Protein AF-A0A920MH50-F1 (afdb_monomer)

Foldseek 3Di:
DQCQFQLNVCVVVVVDPDSVRSLVCLLVQQKDWVNDGGNDRRDGDPGDIDGD

Structure (mmCIF, N/CA/C/O backbone):
data_AF-A0A920MH50-F1
#
_entry.id   AF-A0A920MH50-F1
#
loop_
_atom_site.group_PDB
_atom_site.id
_atom_site.type_symbol
_atom_site.label_atom_id
_atom_site.label_alt_id
_atom_si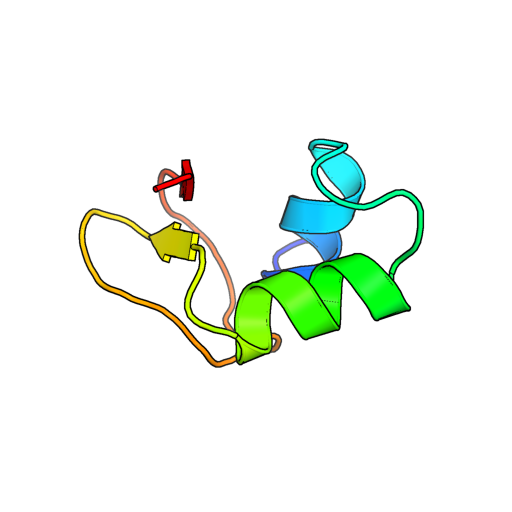te.label_comp_id
_atom_site.label_asym_id
_atom_site.label_entity_id
_atom_site.label_seq_id
_atom_site.pdbx_PDB_ins_code
_atom_site.Cartn_x
_atom_site.Cartn_y
_atom_site.Cartn_z
_atom_site.occupancy
_atom_site.B_iso_or_equiv
_atom_site.auth_seq_id
_atom_site.auth_comp_id
_atom_site.auth_asym_id
_atom_site.auth_atom_id
_atom_site.pdbx_PDB_model_num
ATOM 1 N N . MET A 1 1 ? 7.343 -12.082 10.854 1.00 58.78 1 MET A N 1
ATOM 2 C CA . MET A 1 1 ? 6.289 -11.068 11.115 1.00 58.78 1 MET A CA 1
ATOM 3 C C . MET A 1 1 ? 6.341 -9.921 10.076 1.00 58.78 1 MET A C 1
ATOM 5 O O . MET A 1 1 ? 6.401 -8.762 10.458 1.00 58.78 1 MET A O 1
ATOM 9 N N . LEU A 1 2 ? 6.326 -10.219 8.764 1.00 61.34 2 LEU A N 1
ATOM 10 C CA . LEU A 1 2 ? 6.478 -9.223 7.673 1.00 61.34 2 LEU A CA 1
ATOM 11 C C . LEU A 1 2 ? 5.218 -9.054 6.805 1.00 61.34 2 LEU A C 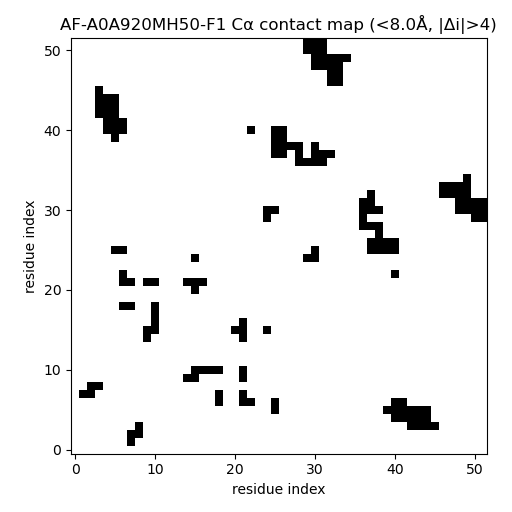1
ATOM 13 O O . LEU A 1 2 ? 5.057 -8.024 6.160 1.00 61.34 2 LEU A O 1
ATOM 17 N N . GLU A 1 3 ? 4.298 -10.021 6.822 1.00 64.69 3 GLU A N 1
ATOM 18 C CA . GLU A 1 3 ? 3.117 -10.005 5.945 1.00 64.69 3 GLU A CA 1
ATOM 19 C C . GLU A 1 3 ? 2.102 -8.905 6.256 1.00 64.69 3 GLU A C 1
ATOM 21 O O .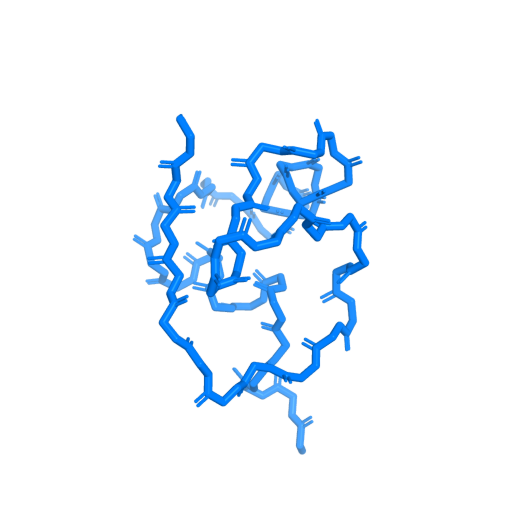 GLU A 1 3 ? 1.359 -8.508 5.367 1.00 64.69 3 GLU A O 1
ATOM 26 N N . ARG A 1 4 ? 2.089 -8.383 7.488 1.00 70.25 4 ARG A N 1
ATOM 27 C CA . ARG A 1 4 ? 1.139 -7.348 7.930 1.00 70.25 4 ARG A CA 1
ATOM 28 C C . ARG A 1 4 ? 1.618 -5.916 7.681 1.00 70.25 4 ARG A C 1
ATOM 30 O O . ARG A 1 4 ? 0.985 -4.985 8.166 1.00 70.25 4 ARG A O 1
ATOM 37 N N . ARG A 1 5 ? 2.751 -5.713 7.009 1.00 77.94 5 ARG A N 1
ATOM 38 C CA . ARG A 1 5 ? 3.253 -4.363 6.724 1.00 77.94 5 ARG A CA 1
ATOM 39 C C . ARG A 1 5 ? 2.381 -3.680 5.684 1.00 77.94 5 ARG A C 1
ATOM 41 O O . ARG A 1 5 ? 2.028 -4.310 4.690 1.00 77.94 5 ARG A O 1
ATOM 48 N N . LEU A 1 6 ? 2.092 -2.399 5.892 1.00 78.88 6 LEU A N 1
ATOM 49 C CA . LEU A 1 6 ? 1.293 -1.588 4.977 1.00 78.88 6 LEU A CA 1
ATOM 50 C C . LEU A 1 6 ? 1.823 -1.648 3.538 1.00 78.88 6 LEU 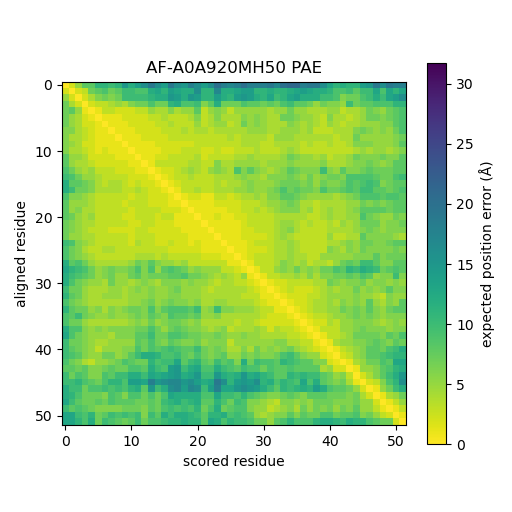A C 1
ATOM 52 O O . LEU A 1 6 ? 1.044 -1.915 2.632 1.00 78.88 6 LEU A O 1
ATOM 56 N N . ASP A 1 7 ? 3.139 -1.537 3.334 1.00 76.38 7 ASP A N 1
ATOM 57 C CA . ASP A 1 7 ? 3.749 -1.669 2.002 1.00 76.38 7 ASP A CA 1
ATOM 58 C C . ASP A 1 7 ? 3.434 -3.007 1.308 1.00 76.38 7 ASP A C 1
ATOM 60 O O . ASP A 1 7 ? 3.099 -3.046 0.123 1.00 76.38 7 ASP A O 1
ATOM 64 N N . ASN A 1 8 ? 3.485 -4.106 2.060 1.00 81.12 8 ASN A N 1
ATOM 65 C CA . ASN A 1 8 ? 3.284 -5.446 1.529 1.00 81.12 8 ASN A CA 1
ATOM 66 C C . ASN A 1 8 ? 1.802 -5.735 1.275 1.00 81.12 8 ASN A C 1
ATOM 68 O O . ASN A 1 8 ? 1.458 -6.448 0.337 1.00 81.12 8 ASN A O 1
ATOM 72 N N . VAL A 1 9 ? 0.921 -5.165 2.094 1.00 82.62 9 VAL A N 1
ATOM 73 C CA . VAL A 1 9 ? -0.524 -5.266 1.908 1.00 82.62 9 VAL A CA 1
ATOM 74 C C . VAL A 1 9 ? -0.959 -4.466 0.677 1.0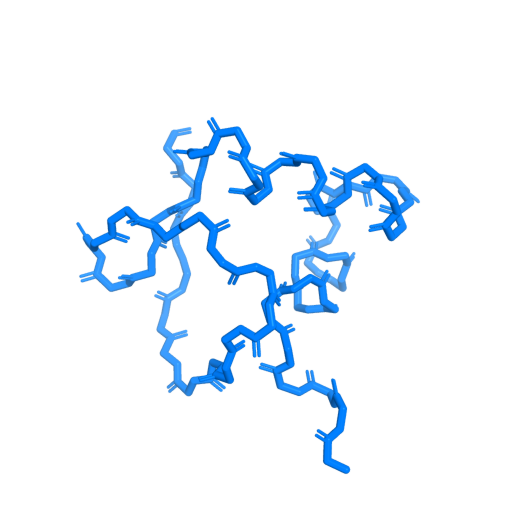0 82.62 9 VAL A C 1
ATOM 76 O O . VAL A 1 9 ? -1.649 -5.013 -0.174 1.00 82.62 9 VAL A O 1
ATOM 79 N N . VAL A 1 10 ? -0.484 -3.229 0.518 1.00 82.00 10 VAL A N 1
ATOM 80 C CA . VAL A 1 10 ? -0.760 -2.368 -0.650 1.00 82.00 10 VAL A CA 1
ATOM 81 C C . VAL A 1 10 ? -0.282 -3.021 -1.949 1.00 82.00 10 VAL A C 1
ATOM 83 O O . VAL A 1 10 ? -1.032 -3.068 -2.923 1.00 82.00 10 VAL A O 1
ATOM 86 N N . TYR A 1 11 ? 0.912 -3.618 -1.929 1.00 84.75 11 TYR A N 1
ATOM 87 C CA . TYR A 1 11 ? 1.428 -4.404 -3.048 1.00 84.75 11 TYR A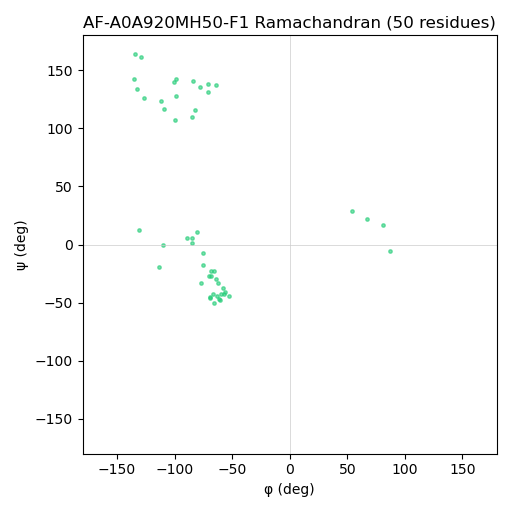 CA 1
ATOM 88 C C . TYR A 1 11 ? 0.543 -5.622 -3.364 1.00 84.75 11 TYR A C 1
ATOM 90 O O . TYR A 1 11 ? 0.185 -5.847 -4.516 1.00 84.75 11 TYR A O 1
ATOM 98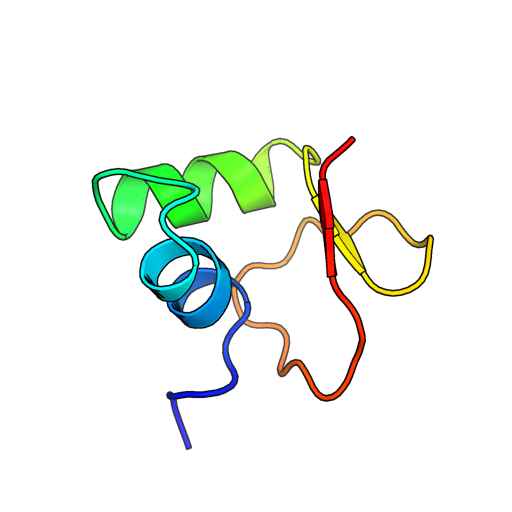 N N . ARG A 1 12 ? 0.129 -6.397 -2.349 1.00 82.62 12 ARG A N 1
ATOM 99 C CA . ARG A 1 12 ? -0.714 -7.593 -2.546 1.00 82.62 12 ARG A CA 1
ATOM 100 C C . ARG A 1 12 ? -2.144 -7.284 -2.979 1.00 82.62 12 ARG A C 1
ATOM 102 O O . ARG A 1 12 ? -2.756 -8.125 -3.626 1.00 82.62 12 ARG A O 1
ATOM 109 N N . PHE A 1 13 ? -2.670 -6.115 -2.626 1.00 80.88 13 PHE A N 1
ATOM 110 C CA . PHE A 1 13 ? -3.963 -5.643 -3.118 1.00 80.88 13 PHE A CA 1
ATOM 111 C C . PHE A 1 13 ? -3.906 -5.146 -4.571 1.00 80.88 13 PHE A C 1
ATOM 113 O O . PHE A 1 13 ? -4.955 -4.882 -5.148 1.00 80.88 13 PHE A O 1
ATOM 120 N N . GLY A 1 14 ? -2.714 -5.042 -5.170 1.00 82.88 14 GLY A N 1
ATOM 121 C CA . GLY A 1 14 ? -2.548 -4.618 -6.560 1.00 82.88 14 GLY A CA 1
ATOM 122 C C . GLY A 1 14 ? -2.606 -3.103 -6.764 1.00 82.88 14 GLY A C 1
ATOM 123 O O . GLY A 1 14 ? -2.775 -2.656 -7.891 1.00 82.88 14 GLY A O 1
ATOM 124 N N . PHE A 1 15 ? -2.456 -2.305 -5.700 1.00 79.38 15 PHE A N 1
ATOM 125 C CA . PHE A 1 15 ? -2.453 -0.839 -5.803 1.00 79.38 15 PHE A CA 1
ATOM 126 C C . PHE A 1 15 ? -1.149 -0.265 -6.372 1.00 79.38 15 PHE A C 1
ATOM 128 O O . PHE A 1 15 ? -1.135 0.881 -6.802 1.00 79.38 15 PHE A O 1
ATOM 135 N N . GLY A 1 16 ? -0.059 -1.033 -6.371 1.00 81.25 16 GLY A N 1
ATOM 136 C CA . GLY A 1 16 ? 1.189 -0.673 -7.041 1.00 81.25 16 GLY A CA 1
ATOM 137 C C . GLY A 1 16 ? 1.740 -1.869 -7.808 1.00 81.25 16 GLY A C 1
ATOM 138 O O . GLY A 1 16 ? 1.677 -2.998 -7.318 1.00 81.25 16 GLY A O 1
ATOM 139 N N . ALA A 1 17 ? 2.312 -1.630 -8.988 1.00 84.62 17 ALA A N 1
ATOM 140 C CA . ALA A 1 17 ? 2.918 -2.670 -9.817 1.00 84.62 17 ALA A CA 1
ATOM 141 C C . ALA A 1 17 ? 4.197 -3.233 -9.177 1.00 84.62 17 ALA A C 1
ATOM 143 O O . ALA A 1 17 ? 4.554 -4.396 -9.378 1.00 84.62 17 ALA A O 1
ATOM 144 N N . THR A 1 18 ? 4.876 -2.432 -8.350 1.00 86.56 18 THR A N 1
ATOM 145 C CA . THR A 1 18 ? 6.058 -2.861 -7.592 1.00 86.56 18 THR A CA 1
ATOM 146 C C . THR A 1 18 ? 5.960 -2.536 -6.100 1.00 86.56 18 THR A C 1
ATOM 148 O O . THR A 1 18 ? 5.200 -1.670 -5.659 1.00 86.56 18 THR A O 1
ATOM 151 N N . ARG A 1 19 ? 6.784 -3.207 -5.281 1.00 83.31 19 ARG A N 1
ATOM 152 C CA . ARG A 1 19 ? 6.911 -2.890 -3.844 1.00 83.31 19 ARG A CA 1
ATOM 153 C C . ARG A 1 19 ? 7.435 -1.471 -3.598 1.00 83.31 19 ARG A C 1
ATOM 155 O O . ARG A 1 19 ? 7.066 -0.851 -2.604 1.00 83.31 19 ARG A O 1
ATOM 162 N N . ALA A 1 20 ? 8.301 -0.969 -4.479 1.00 85.31 20 ALA A N 1
ATOM 163 C CA . ALA A 1 20 ? 8.849 0.382 -4.385 1.00 85.31 20 ALA A CA 1
ATOM 164 C C . ALA A 1 20 ?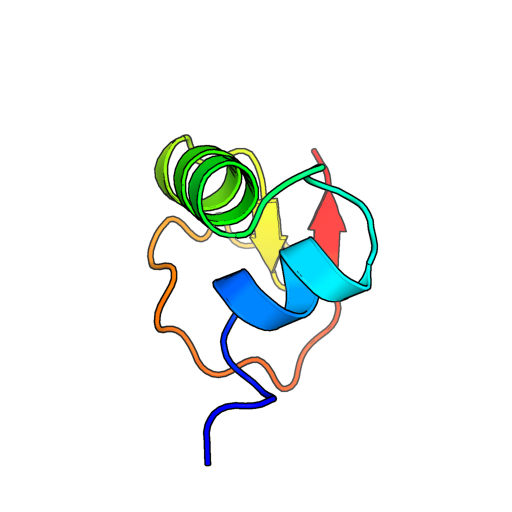 7.769 1.439 -4.655 1.00 85.31 20 ALA A C 1
ATOM 166 O O . ALA A 1 20 ? 7.614 2.375 -3.874 1.00 85.31 20 ALA A O 1
ATOM 167 N N . GLU A 1 21 ? 6.964 1.223 -5.692 1.00 85.75 21 GLU A N 1
ATOM 168 C CA . GLU A 1 21 ? 5.812 2.063 -6.026 1.00 85.75 21 GLU A CA 1
ATOM 169 C C . GLU A 1 21 ? 4.753 2.042 -4.917 1.00 85.75 21 GLU A C 1
ATOM 171 O O . GLU A 1 21 ? 4.297 3.089 -4.470 1.00 85.75 21 GLU A O 1
ATOM 176 N N . SER A 1 22 ? 4.444 0.860 -4.372 1.00 84.75 22 SER A N 1
ATOM 177 C CA . SER A 1 22 ? 3.531 0.721 -3.227 1.00 84.75 22 SER A CA 1
ATOM 178 C C . SER A 1 22 ? 4.017 1.516 -2.010 1.00 84.75 22 SER A C 1
ATOM 180 O O . SER A 1 22 ? 3.222 2.128 -1.301 1.00 84.75 22 SER A O 1
ATOM 182 N N . ARG A 1 23 ? 5.335 1.562 -1.775 1.00 84.50 23 ARG A N 1
ATOM 183 C CA . ARG A 1 23 ? 5.936 2.409 -0.735 1.00 84.50 23 ARG A CA 1
ATOM 184 C C . ARG A 1 23 ? 5.792 3.894 -1.036 1.00 84.50 23 ARG A C 1
ATOM 186 O O . ARG A 1 23 ? 5.474 4.642 -0.117 1.00 84.50 23 ARG A O 1
ATOM 193 N N . GLN A 1 24 ? 6.004 4.314 -2.282 1.00 86.25 24 GLN A N 1
ATOM 194 C CA . GLN A 1 24 ? 5.783 5.702 -2.686 1.00 86.25 24 GLN A CA 1
ATOM 195 C C . GLN A 1 24 ? 4.327 6.110 -2.467 1.00 86.25 24 GLN A C 1
ATOM 197 O O . GLN A 1 24 ? 4.082 7.119 -1.819 1.00 86.25 24 GLN A O 1
ATOM 202 N N . LEU A 1 25 ? 3.362 5.298 -2.895 1.00 82.19 25 LEU A N 1
ATOM 203 C CA . LEU A 1 25 ? 1.938 5.573 -2.687 1.00 82.19 25 LEU A CA 1
ATOM 204 C C . LEU A 1 25 ? 1.592 5.776 -1.205 1.00 82.19 25 LEU A C 1
ATOM 206 O O . LEU A 1 25 ? 0.858 6.703 -0.863 1.00 82.19 25 LEU A O 1
ATOM 210 N N . VAL A 1 26 ? 2.177 4.966 -0.317 1.00 81.31 26 VAL A N 1
ATOM 211 C CA . VAL A 1 26 ? 2.042 5.151 1.134 1.00 81.31 26 VAL A CA 1
ATOM 212 C C . VAL A 1 26 ? 2.700 6.455 1.596 1.00 81.31 26 VAL A C 1
ATOM 214 O O . VAL A 1 26 ? 2.069 7.248 2.287 1.00 81.31 26 VAL A O 1
ATOM 217 N N . SER A 1 27 ? 3.951 6.719 1.213 1.00 82.31 27 SER A N 1
ATOM 218 C CA . SER A 1 27 ? 4.675 7.927 1.635 1.00 82.31 27 SER A CA 1
ATOM 219 C C . SER A 1 27 ? 4.041 9.227 1.128 1.00 82.31 27 SER A C 1
ATOM 221 O O . SER A 1 27 ? 4.098 10.240 1.823 1.00 82.31 27 SER A O 1
ATOM 223 N N . HIS A 1 28 ? 3.385 9.188 -0.031 1.00 83.62 28 HIS A N 1
ATOM 224 C CA . HIS A 1 28 ? 2.675 10.314 -0.636 1.00 83.62 28 HIS A CA 1
ATOM 225 C C . HIS A 1 28 ? 1.276 10.561 -0.050 1.00 83.62 28 HIS A C 1
ATOM 227 O O . HIS A 1 28 ? 0.551 11.391 -0.585 1.00 83.62 28 HIS A O 1
ATOM 233 N N . LYS A 1 29 ? 0.910 9.916 1.071 1.00 76.19 29 LYS A N 1
ATOM 234 C CA . LYS A 1 29 ? -0.346 10.173 1.801 1.00 76.19 29 LYS A CA 1
ATOM 235 C C . LYS A 1 29 ? -1.628 9.779 1.043 1.00 76.19 29 LYS A C 1
ATOM 237 O O . LYS A 1 29 ? -2.708 10.228 1.408 1.00 76.19 29 LYS A O 1
ATOM 242 N N . ASN A 1 30 ? -1.535 8.879 0.063 1.00 77.25 30 ASN A N 1
ATOM 243 C CA . ASN A 1 30 ? -2.681 8.450 -0.756 1.00 77.25 30 ASN A CA 1
ATOM 244 C C . ASN A 1 30 ? -3.520 7.322 -0.126 1.00 77.25 30 ASN A C 1
ATOM 246 O O . ASN A 1 30 ? -4.409 6.770 -0.770 1.00 77.25 30 ASN A O 1
ATOM 250 N N . ILE A 1 31 ? -3.221 6.914 1.111 1.00 77.25 31 ILE A N 1
ATOM 251 C CA . ILE A 1 31 ? -3.842 5.744 1.737 1.00 77.25 31 ILE A CA 1
ATOM 252 C C . ILE A 1 31 ? -4.441 6.123 3.087 1.00 77.25 31 ILE A C 1
ATOM 254 O O . ILE A 1 31 ? -3.752 6.629 3.977 1.00 77.25 31 ILE A O 1
ATOM 258 N N . LEU A 1 32 ? -5.728 5.811 3.243 1.00 79.94 32 LEU A N 1
ATOM 259 C CA . LEU A 1 32 ? -6.433 5.882 4.512 1.00 79.94 32 LEU A CA 1
ATOM 260 C C . LEU A 1 32 ? -6.503 4.491 5.142 1.00 79.94 32 LEU A C 1
ATOM 262 O O . LEU A 1 32 ? -6.987 3.522 4.548 1.00 79.94 32 LEU A O 1
ATOM 266 N N . VAL A 1 33 ? -6.082 4.396 6.395 1.00 77.44 33 VAL A N 1
ATOM 267 C CA . VAL A 1 33 ? -6.283 3.215 7.231 1.00 77.44 33 VAL A CA 1
ATOM 268 C C . VAL A 1 33 ? -7.309 3.594 8.282 1.00 77.44 33 VAL A C 1
ATOM 270 O O . VAL A 1 33 ? -7.076 4.491 9.079 1.00 77.44 33 VAL A O 1
ATOM 273 N N . ASN A 1 34 ? -8.466 2.931 8.270 1.00 76.12 34 ASN A N 1
ATOM 274 C CA . ASN A 1 34 ? -9.557 3.218 9.205 1.00 76.12 34 ASN A CA 1
ATOM 275 C C . ASN A 1 34 ? -10.020 4.698 9.238 1.00 76.12 34 ASN A C 1
ATOM 277 O O . ASN A 1 34 ? -10.498 5.180 10.257 1.00 76.12 34 ASN A O 1
ATOM 281 N N . GLY A 1 35 ? -9.878 5.422 8.121 1.00 75.81 35 GLY A N 1
ATOM 282 C CA . GLY A 1 35 ? -10.237 6.844 8.022 1.00 75.81 35 GLY A CA 1
ATOM 283 C C . GLY A 1 35 ? -9.128 7.817 8.432 1.00 75.81 35 GLY A C 1
ATOM 284 O O . GLY A 1 35 ? -9.282 9.014 8.215 1.00 75.81 35 GLY A O 1
ATOM 285 N N . GLU A 1 36 ? -7.998 7.321 8.937 1.00 77.44 36 GLU A N 1
ATOM 286 C CA . GLU A 1 36 ? -6.815 8.131 9.217 1.00 77.44 36 GLU A CA 1
ATOM 287 C C . GLU A 1 36 ? -5.784 8.011 8.103 1.00 77.44 36 GLU A C 1
ATOM 289 O O . GLU A 1 36 ? -5.561 6.946 7.522 1.00 77.44 36 GLU A O 1
ATOM 294 N N . LEU A 1 37 ? -5.138 9.132 7.809 1.00 78.44 37 LEU A N 1
ATOM 295 C CA . LEU A 1 37 ? -4.169 9.230 6.738 1.00 78.44 37 LEU A CA 1
ATOM 296 C C . LEU A 1 37 ? -2.808 8.724 7.221 1.00 78.44 37 LEU A C 1
ATOM 298 O O . LEU A 1 37 ? -2.201 9.300 8.123 1.00 78.44 37 LEU A O 1
ATOM 302 N N . VAL A 1 38 ? -2.331 7.633 6.618 1.00 78.00 38 VAL A N 1
ATOM 303 C CA . VAL A 1 38 ? -1.111 6.947 7.056 1.00 78.00 38 VAL A CA 1
ATOM 304 C C . VAL A 1 38 ? -0.010 7.106 6.017 1.00 78.00 38 VAL A C 1
ATOM 306 O O . VAL A 1 38 ? -0.155 6.695 4.872 1.00 78.00 38 VAL A O 1
ATOM 309 N N . ASN A 1 39 ? 1.129 7.651 6.448 1.00 77.38 39 ASN A N 1
ATOM 310 C CA . ASN A 1 39 ? 2.322 7.858 5.621 1.00 77.38 39 ASN A CA 1
ATOM 311 C C . ASN A 1 39 ? 3.504 6.942 5.984 1.00 77.38 39 ASN A C 1
ATOM 313 O O . ASN A 1 39 ? 4.567 7.035 5.369 1.00 77.38 39 ASN A O 1
ATOM 317 N N . VAL A 1 40 ? 3.345 6.070 6.986 1.00 77.88 40 VAL A N 1
ATOM 318 C CA . VAL A 1 40 ? 4.421 5.206 7.486 1.00 77.88 40 VAL A CA 1
ATOM 319 C C . VAL A 1 40 ? 4.292 3.794 6.894 1.00 77.88 40 VAL A C 1
ATOM 321 O O . VAL A 1 40 ? 3.442 3.019 7.336 1.00 77.88 40 VAL A O 1
ATOM 324 N N . PRO A 1 41 ? 5.163 3.389 5.946 1.00 66.38 41 PRO A N 1
ATOM 325 C CA . PRO A 1 41 ? 5.055 2.092 5.267 1.00 66.38 41 PRO A CA 1
ATOM 326 C C . PRO A 1 41 ? 5.281 0.877 6.174 1.00 66.38 41 PRO A C 1
ATOM 328 O O . PRO A 1 41 ? 4.801 -0.213 5.878 1.00 66.38 41 PRO A O 1
ATOM 331 N N . HIS A 1 42 ? 5.975 1.052 7.301 1.00 68.06 42 HIS A N 1
ATOM 332 C CA . HIS A 1 42 ? 6.289 -0.028 8.243 1.00 68.06 42 HIS A CA 1
ATOM 333 C C . HIS A 1 42 ? 5.179 -0.320 9.268 1.00 68.06 42 HIS A C 1
ATOM 335 O O . HIS A 1 42 ? 5.360 -1.203 10.108 1.00 68.06 42 HIS A O 1
ATOM 341 N N . ILE A 1 43 ? 4.040 0.380 9.220 1.00 73.44 43 ILE A N 1
ATOM 342 C CA . ILE A 1 43 ? 2.935 0.121 10.147 1.00 73.44 43 ILE A CA 1
ATOM 343 C C . ILE A 1 43 ? 2.368 -1.285 9.937 1.00 73.44 43 ILE A C 1
ATOM 345 O O . ILE A 1 43 ? 2.186 -1.761 8.814 1.00 73.44 43 ILE A O 1
ATOM 349 N N . LYS A 1 44 ? 2.093 -1.952 11.060 1.00 70.31 44 LYS A N 1
ATOM 350 C CA . LYS A 1 44 ? 1.474 -3.271 11.100 1.00 70.31 44 LYS A CA 1
ATOM 351 C C . LYS A 1 44 ? -0.042 -3.106 11.026 1.00 70.31 44 LYS A C 1
ATOM 353 O O . LYS A 1 44 ? -0.669 -2.648 11.976 1.00 70.31 44 LYS A O 1
ATOM 358 N N . LEU A 1 45 ? -0.626 -3.493 9.902 1.00 68.12 45 LEU A N 1
ATOM 359 C CA . LEU A 1 45 ? 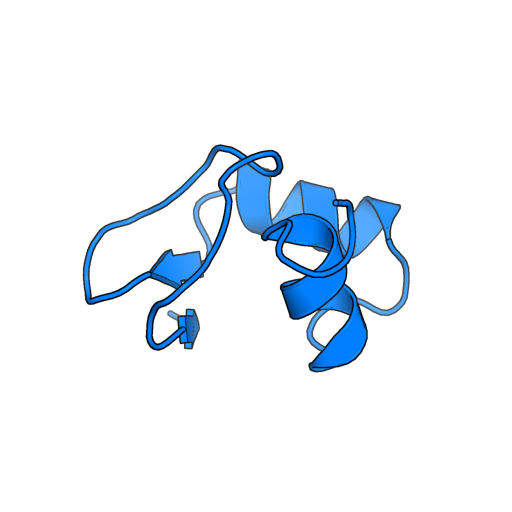-2.064 -3.469 9.700 1.00 68.12 45 LEU A CA 1
ATOM 360 C C . LEU A 1 45 ? -2.753 -4.646 10.391 1.00 68.12 45 LEU A C 1
ATOM 362 O O . LEU A 1 45 ? -2.339 -5.803 10.282 1.00 68.12 45 LEU A O 1
ATOM 366 N N . ILE A 1 46 ? -3.856 -4.320 11.055 1.00 62.91 46 ILE A N 1
ATOM 367 C CA . ILE A 1 46 ? -4.877 -5.254 11.547 1.00 62.91 46 ILE A CA 1
ATOM 368 C C . ILE A 1 46 ? -6.280 -4.762 11.126 1.00 62.91 46 ILE A C 1
ATOM 370 O O . ILE A 1 46 ? -7.285 -5.213 11.657 1.00 62.91 46 ILE A O 1
ATOM 374 N N . GLN A 1 47 ? -6.346 -3.779 10.217 1.00 64.81 47 GLN A N 1
ATOM 375 C CA . GLN A 1 47 ? -7.491 -2.879 10.047 1.00 64.81 47 GLN A CA 1
ATOM 376 C C . GLN A 1 47 ? -7.876 -2.705 8.568 1.00 64.81 47 GLN A C 1
ATOM 378 O O . GLN A 1 47 ? -7.092 -3.021 7.672 1.00 64.81 47 GLN A O 1
ATOM 383 N N . LYS A 1 48 ? -9.084 -2.182 8.322 1.00 63.84 48 LYS A N 1
ATOM 384 C CA . LYS A 1 48 ? -9.661 -1.960 6.985 1.00 63.84 48 LYS A CA 1
ATOM 385 C C . LYS A 1 48 ? -8.946 -0.811 6.255 1.00 63.84 48 LYS A C 1
ATOM 387 O O . LYS A 1 48 ? -8.782 0.272 6.815 1.00 63.84 48 LYS A O 1
ATOM 392 N N . ILE A 1 49 ? -8.548 -1.048 5.004 1.00 71.56 49 ILE A N 1
ATOM 393 C CA . ILE A 1 49 ? -7.853 -0.075 4.143 1.00 71.56 49 ILE A CA 1
ATOM 394 C C . ILE A 1 49 ? -8.858 0.540 3.172 1.00 71.56 49 ILE A C 1
ATOM 396 O O . ILE A 1 49 ? -9.718 -0.167 2.642 1.00 71.56 49 ILE A O 1
ATOM 400 N N . ARG A 1 50 ? -8.743 1.848 2.938 1.00 67.88 50 ARG A N 1
ATOM 401 C CA . ARG A 1 50 ? -9.493 2.580 1.917 1.00 67.88 50 ARG A CA 1
ATOM 402 C C . ARG A 1 50 ? -8.524 3.464 1.131 1.00 67.88 50 ARG A C 1
ATOM 404 O O . ARG A 1 50 ? -7.683 4.138 1.719 1.00 67.88 50 ARG A O 1
ATOM 411 N N . PHE A 1 51 ? -8.639 3.439 -0.188 1.00 66.12 51 PHE A N 1
ATOM 412 C CA . PHE A 1 51 ? -7.927 4.371 -1.056 1.00 66.12 51 PHE A CA 1
ATOM 413 C C . PHE A 1 51 ? -8.730 5.678 -1.157 1.00 66.12 51 PHE A C 1
ATOM 415 O O . PHE A 1 51 ? -9.965 5.614 -1.137 1.00 66.12 51 PHE A O 1
ATOM 422 N N . LEU A 1 52 ? -8.039 6.822 -1.168 1.00 65.75 52 LEU A N 1
ATOM 423 C CA . LEU A 1 52 ? -8.644 8.146 -1.374 1.00 65.75 52 LEU A CA 1
ATOM 424 C C . LEU A 1 52 ? -8.921 8.416 -2.850 1.00 65.75 52 LEU A C 1
ATOM 426 O O . LEU A 1 52 ? -8.094 7.991 -3.684 1.00 65.75 52 LEU A O 1
#

Secondary structure (DSSP, 8-state):
--TTBHHHHHHHTTSSSSHHHHHHHHHTT-EEETTEE---TT-B--S-EEE-

Solvent-accessible surface area (backbone atoms only — not comparable to full-atom values): 2970 Å² total; per-residue (Å²): 142,65,76,44,22,41,24,52,44,40,28,73,72,62,79,20,100,39,63,68,51,16,34,47,47,24,57,69,52,51,31,26,50,78,84,41,76,43,49,62,40,80,44,72,57,90,72,61,74,45,78,115

Sequence (52 aa):
MLERRLDNVVYRFGFGATRAESRQLVSHKNILVNGELVNVPHIKLIQKIRFL

pLDDT: mean 76.43, std 7.44, range [58.78, 86.56]

Mean predicted aligned error: 5.84 Å

Nearest PDB structures (foldseek):
  4v5z-assembly1_Ad  TM=9.562E-01  e=8.209E-05  Canis lupus familiaris
  5xyu-assembly1_D  TM=9.504E-01  e=9.425E-05  Mycolicibacterium smegmatis MC2 155
  8jiw-assembly1_BJ  TM=9.080E-01  e=9.873E-04  Triticum aestivum
  8ovj-assembly1_SD  TM=8.975E-01  e=1.215E-03  Leishmania major strain Friedlin
  5wxm-assembly1_A  TM=9.503E-01  e=2.424E-03  Saccharomyces cerevisiae S288C

Radius of gyration: 9.51 Å; Cα contacts (8 Å, |Δi|>4): 83; chains: 1; bounding box: 19×21×21 Å